Protein AF-A0A1E5IX31-F1 (afdb_monomer_lite)

Secondary structure (DSSP, 8-state):
--HHHHHHHHHHH-HHHHHHHHH-HHHHHHHTT--HHHHHHHHTT-HHHHHHHTT------------------

Foldseek 3Di:
DFLLQVLVVCCVVDPVLVVVCVVPVLVSCVVSPHDPQCSVCVVVVVPVSVCVRVCPPPPPPVPPPPPDPPDDD

Organism: Shewanella colwelliana (NCBI:txid23)

InterPro domains:
  IPR036622 Dioxygenase LigAB, LigA subunit superfamily [G3DSA:1.10.700.10] (2-67)

Structure (mmCIF, N/CA/C/O backbone):
data_AF-A0A1E5IX31-F1
#
_entry.id   AF-A0A1E5IX31-F1
#
loop_
_atom_site.group_PDB
_atom_site.id
_atom_site.type_symbol
_atom_site.label_atom_id
_atom_site.label_alt_id
_atom_site.label_comp_id
_atom_site.label_asym_id
_atom_site.label_entity_id
_atom_site.label_seq_id
_atom_site.pdbx_PDB_ins_code
_atom_site.Cartn_x
_atom_site.Cartn_y
_atom_site.Cartn_z
_atom_site.occupancy
_atom_site.B_iso_or_equiv
_atom_site.auth_seq_id
_atom_site.auth_comp_id
_atom_site.auth_asym_id
_atom_site.auth_atom_id
_atom_site.pdbx_PDB_model_num
ATOM 1 N N . MET A 1 1 ? 1.977 -3.133 14.274 1.00 56.12 1 MET A N 1
ATOM 2 C CA . MET A 1 1 ? 2.144 -2.172 13.168 1.00 56.12 1 MET A CA 1
ATOM 3 C C . MET A 1 1 ? 0.958 -2.336 12.236 1.00 56.12 1 MET A C 1
ATOM 5 O O . MET A 1 1 ? 0.456 -3.452 12.130 1.00 56.12 1 MET A O 1
ATOM 9 N N . SER A 1 2 ? 0.434 -1.245 11.677 1.00 73.19 2 SER A N 1
ATOM 10 C CA . SER A 1 2 ? -0.683 -1.308 10.725 1.00 73.19 2 SER A CA 1
ATOM 11 C C . SER A 1 2 ? -0.188 -1.792 9.360 1.00 73.19 2 SER A C 1
ATOM 13 O O . SER A 1 2 ? 0.928 -1.461 8.964 1.00 73.19 2 SER A O 1
ATOM 15 N N . LYS A 1 3 ? -1.024 -2.528 8.614 1.00 80.69 3 LYS A N 1
ATOM 16 C CA . LYS A 1 3 ? -0.684 -3.043 7.270 1.00 80.69 3 LYS A CA 1
ATOM 17 C C . LYS A 1 3 ? -0.282 -1.936 6.294 1.00 80.69 3 LYS A C 1
ATOM 19 O O . LYS A 1 3 ? 0.609 -2.129 5.473 1.00 80.69 3 LYS A O 1
ATOM 24 N N . LEU A 1 4 ? -0.922 -0.775 6.417 1.00 83.50 4 LEU A N 1
ATOM 25 C CA . LEU A 1 4 ? -0.596 0.427 5.660 1.00 83.50 4 LEU A CA 1
ATOM 26 C C . LEU A 1 4 ? 0.857 0.882 5.881 1.00 83.50 4 LEU A C 1
ATOM 28 O O . LEU A 1 4 ? 1.552 1.215 4.925 1.00 83.50 4 LEU A O 1
ATOM 32 N N . SER A 1 5 ? 1.329 0.865 7.128 1.00 82.69 5 SER A N 1
ATOM 33 C CA . SER A 1 5 ? 2.683 1.292 7.498 1.00 82.69 5 SER A CA 1
ATOM 34 C C . SER A 1 5 ? 3.735 0.336 6.934 1.00 82.69 5 SER A C 1
ATOM 36 O O . SER A 1 5 ? 4.679 0.782 6.284 1.00 82.69 5 SER A O 1
ATOM 38 N N . ASP A 1 6 ? 3.507 -0.972 7.081 1.00 86.06 6 ASP A N 1
ATOM 39 C CA . ASP A 1 6 ? 4.382 -2.014 6.529 1.00 86.06 6 ASP A CA 1
ATOM 40 C C . ASP A 1 6 ? 4.443 -1.945 4.989 1.00 86.06 6 ASP A C 1
ATOM 42 O O . ASP A 1 6 ? 5.484 -2.198 4.379 1.00 86.06 6 ASP A O 1
ATOM 46 N N . PHE A 1 7 ? 3.328 -1.593 4.339 1.00 88.38 7 PHE A N 1
ATOM 47 C CA . PHE A 1 7 ? 3.276 -1.402 2.892 1.00 88.38 7 PHE A CA 1
ATOM 48 C C . PHE A 1 7 ? 4.119 -0.213 2.434 1.00 88.38 7 PHE A C 1
ATOM 50 O O . PHE A 1 7 ? 4.899 -0.361 1.497 1.00 88.38 7 PHE A O 1
ATOM 57 N N . PHE A 1 8 ? 4.013 0.944 3.093 1.00 86.19 8 PHE A N 1
ATOM 58 C CA . PHE A 1 8 ? 4.817 2.116 2.735 1.00 86.19 8 PHE A CA 1
ATOM 59 C C . PHE A 1 8 ? 6.314 1.907 2.982 1.00 86.19 8 PHE A C 1
ATOM 61 O O . PHE A 1 8 ? 7.132 2.371 2.188 1.00 86.19 8 PHE A O 1
ATOM 68 N N . GLU A 1 9 ? 6.682 1.178 4.035 1.00 88.44 9 GLU A N 1
ATOM 69 C CA . GLU A 1 9 ? 8.076 0.817 4.304 1.00 88.44 9 GLU A CA 1
ATOM 70 C C . GLU A 1 9 ? 8.650 -0.079 3.195 1.00 88.44 9 GLU A C 1
ATOM 72 O O . GLU A 1 9 ? 9.744 0.177 2.680 1.00 88.44 9 GLU A O 1
ATOM 77 N N . LYS A 1 10 ? 7.873 -1.076 2.750 1.00 88.88 10 LYS A N 1
ATOM 78 C CA . LYS A 1 10 ? 8.225 -1.899 1.586 1.00 88.88 10 LYS A CA 1
ATOM 79 C C . LYS A 1 10 ? 8.278 -1.080 0.303 1.00 88.88 10 LYS A C 1
ATOM 81 O O . LYS A 1 10 ? 9.216 -1.244 -0.463 1.00 88.88 10 LYS A O 1
ATOM 86 N N . LEU A 1 11 ? 7.326 -0.174 0.086 1.00 89.56 11 LEU A N 1
ATOM 87 C CA . LEU A 1 11 ? 7.269 0.673 -1.107 1.00 89.56 11 LEU A CA 1
ATOM 88 C C . LEU A 1 11 ? 8.498 1.583 -1.228 1.00 89.56 11 LEU A C 1
ATOM 90 O O . LEU A 1 11 ? 8.995 1.792 -2.329 1.00 89.56 11 LEU A O 1
ATOM 94 N N . GLY A 1 12 ? 9.011 2.094 -0.106 1.00 86.69 12 GLY A N 1
ATOM 95 C CA . GLY A 1 12 ? 10.235 2.900 -0.078 1.00 86.69 12 GLY A CA 1
ATOM 96 C C . GLY A 1 12 ? 11.529 2.093 -0.224 1.00 86.69 12 GLY A C 1
ATOM 97 O O . GLY A 1 12 ? 12.562 2.664 -0.570 1.00 86.69 12 GLY A O 1
ATOM 98 N N . SER A 1 13 ? 11.481 0.783 0.030 1.00 90.62 13 SER A N 1
ATOM 99 C CA . SER A 1 13 ? 12.658 -0.097 0.032 1.00 90.62 13 SER A CA 1
ATOM 100 C C . SER A 1 13 ? 12.754 -0.991 -1.211 1.00 90.62 13 SER A C 1
ATOM 102 O O . SER A 1 13 ? 13.846 -1.433 -1.562 1.00 90.62 13 SER A O 1
ATOM 104 N N . ASP A 1 14 ? 11.632 -1.261 -1.881 1.00 92.69 14 ASP A N 1
ATOM 105 C CA . ASP A 1 14 ? 11.530 -2.124 -3.057 1.00 92.69 14 ASP A CA 1
ATOM 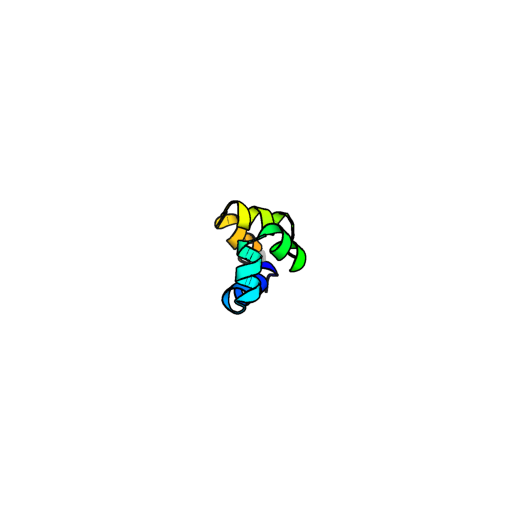106 C C . ASP A 1 14 ? 11.184 -1.300 -4.306 1.00 92.69 14 ASP A C 1
ATOM 108 O O . ASP A 1 14 ? 10.054 -0.847 -4.510 1.00 92.69 14 ASP A O 1
ATOM 112 N N . ALA A 1 15 ? 12.180 -1.132 -5.177 1.00 91.62 15 ALA A N 1
ATOM 113 C CA . ALA A 1 15 ? 12.031 -0.391 -6.424 1.00 91.62 15 ALA A CA 1
ATOM 114 C C . ALA A 1 15 ? 11.016 -1.035 -7.385 1.00 91.62 15 ALA A C 1
ATOM 116 O O . ALA A 1 15 ? 10.286 -0.313 -8.061 1.00 91.62 15 ALA A O 1
ATOM 117 N N . ALA A 1 16 ? 10.922 -2.369 -7.424 1.00 91.31 16 ALA A N 1
ATOM 118 C CA . ALA A 1 16 ? 9.970 -3.063 -8.289 1.00 91.31 16 ALA A CA 1
ATOM 119 C C . ALA A 1 16 ? 8.532 -2.853 -7.795 1.00 91.31 16 ALA A C 1
ATOM 121 O O . ALA A 1 16 ? 7.614 -2.661 -8.596 1.00 91.31 16 ALA A O 1
ATOM 122 N N . LEU A 1 17 ? 8.343 -2.824 -6.473 1.00 90.62 17 LEU A N 1
ATOM 123 C CA . LEU A 1 17 ? 7.060 -2.477 -5.869 1.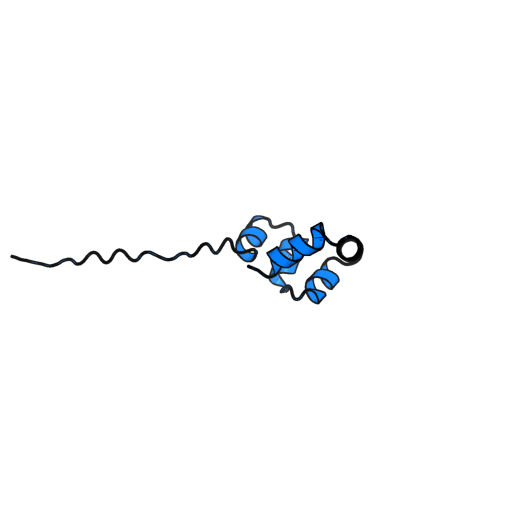00 90.62 17 LEU A CA 1
ATOM 124 C C . LEU A 1 17 ? 6.672 -1.026 -6.189 1.00 90.62 17 LEU A C 1
ATOM 126 O O . LEU A 1 17 ? 5.514 -0.766 -6.516 1.00 90.62 17 LEU A O 1
ATOM 130 N N . MET A 1 18 ? 7.630 -0.093 -6.160 1.00 90.00 18 MET A N 1
ATOM 131 C CA . MET A 1 18 ? 7.386 1.306 -6.522 1.00 90.00 18 MET A CA 1
ATOM 132 C C . MET A 1 18 ? 7.016 1.475 -8.000 1.00 90.00 18 MET A C 1
ATOM 134 O O . MET A 1 18 ? 6.073 2.201 -8.313 1.00 90.00 18 MET A O 1
ATOM 138 N N . GLU A 1 19 ? 7.689 0.772 -8.913 1.00 92.62 19 GLU A N 1
ATOM 139 C CA . GLU A 1 19 ? 7.329 0.770 -10.337 1.00 92.62 19 GLU A CA 1
ATOM 140 C C . GLU A 1 19 ? 5.941 0.169 -10.587 1.00 92.62 19 GLU A C 1
ATOM 142 O O . GLU A 1 19 ? 5.172 0.687 -11.401 1.00 92.62 19 GLU A O 1
ATOM 147 N N . ALA A 1 20 ? 5.597 -0.918 -9.891 1.00 92.38 20 ALA A N 1
ATOM 148 C CA . ALA A 1 20 ? 4.270 -1.513 -9.979 1.00 92.38 20 ALA A CA 1
ATOM 149 C C . ALA A 1 20 ? 3.202 -0.542 -9.456 1.00 92.38 20 ALA A C 1
ATOM 151 O O . ALA A 1 20 ? 2.177 -0.349 -10.107 1.00 92.38 20 ALA A O 1
ATOM 152 N N . TYR A 1 21 ? 3.466 0.119 -8.327 1.00 90.38 21 TYR A N 1
ATOM 153 C CA . TYR A 1 21 ? 2.564 1.102 -7.731 1.00 90.38 21 TYR A CA 1
ATOM 154 C C . TYR A 1 21 ? 2.356 2.326 -8.632 1.00 90.38 21 TYR A C 1
ATOM 156 O O . TYR A 1 21 ? 1.260 2.869 -8.687 1.00 90.38 21 TYR A O 1
ATOM 164 N N . GLN A 1 22 ? 3.373 2.755 -9.384 1.00 88.94 22 GLN A N 1
ATOM 165 C CA . GLN A 1 22 ? 3.219 3.833 -10.368 1.00 88.94 22 GLN A CA 1
ATOM 166 C C . GLN A 1 22 ? 2.312 3.450 -11.545 1.00 88.94 22 GLN A C 1
ATOM 168 O O . GLN A 1 22 ? 1.674 4.324 -12.130 1.00 88.94 22 GLN A O 1
ATOM 173 N N . LYS A 1 23 ? 2.267 2.164 -11.909 1.00 93.62 23 LYS A N 1
ATOM 174 C CA . LYS A 1 23 ? 1.428 1.656 -13.005 1.00 93.62 23 LYS A CA 1
ATOM 175 C C . LYS A 1 23 ? -0.001 1.377 -12.552 1.00 93.62 23 LYS A C 1
ATOM 177 O O . LYS A 1 23 ? -0.936 1.722 -13.265 1.00 93.62 23 LYS A O 1
ATOM 182 N N . ASP A 1 24 ? -0.149 0.741 -11.395 1.00 92.75 24 ASP A N 1
ATOM 183 C CA . ASP A 1 24 ? -1.434 0.364 -10.813 1.00 92.75 24 ASP A CA 1
ATOM 184 C C . ASP A 1 24 ? -1.376 0.464 -9.278 1.00 92.75 24 ASP A C 1
ATOM 186 O O . ASP A 1 24 ? -1.146 -0.533 -8.583 1.00 92.75 24 ASP A O 1
ATOM 190 N N . PRO A 1 25 ? -1.558 1.673 -8.722 1.00 89.94 25 PRO A N 1
ATOM 191 C CA . PRO A 1 25 ? -1.472 1.874 -7.281 1.00 89.94 25 PRO A CA 1
ATOM 192 C C . PRO A 1 25 ? -2.567 1.097 -6.544 1.00 89.94 25 PRO A C 1
ATOM 194 O O . PRO A 1 25 ? -2.316 0.534 -5.480 1.00 89.94 25 PRO A O 1
ATOM 197 N N . GLU A 1 26 ? -3.769 1.015 -7.117 1.00 90.62 26 GLU A N 1
ATOM 198 C CA . GLU A 1 26 ? -4.913 0.346 -6.499 1.00 90.62 26 GLU A CA 1
ATOM 199 C C . GLU A 1 26 ? -4.729 -1.176 -6.459 1.00 90.62 26 GLU A C 1
ATOM 201 O O . GLU A 1 26 ? -4.893 -1.797 -5.405 1.00 90.62 26 GLU A O 1
ATOM 206 N N . GLY A 1 27 ? -4.323 -1.776 -7.580 1.00 91.56 27 GLY A N 1
ATOM 207 C CA . GLY A 1 27 ? -4.053 -3.208 -7.671 1.00 91.56 27 GLY A CA 1
ATOM 208 C C . GLY A 1 27 ? -2.882 -3.641 -6.796 1.00 91.56 27 GLY A C 1
ATOM 209 O O . GLY A 1 27 ? -2.973 -4.666 -6.120 1.00 91.56 27 GLY A O 1
ATOM 210 N N . VAL A 1 28 ? -1.815 -2.839 -6.723 1.00 92.88 28 VAL A N 1
ATOM 211 C CA . VAL A 1 28 ? -0.667 -3.132 -5.852 1.00 92.88 28 VAL A CA 1
ATOM 212 C C . VAL A 1 28 ? -1.052 -3.064 -4.379 1.00 92.88 28 VAL A C 1
ATOM 214 O O . VAL A 1 28 ? -0.681 -3.956 -3.614 1.00 92.88 28 VAL A O 1
ATOM 217 N N . MET A 1 29 ? -1.831 -2.063 -3.969 1.00 91.06 29 MET A N 1
ATOM 218 C CA . MET A 1 29 ? -2.320 -1.975 -2.593 1.00 91.06 29 MET A CA 1
ATOM 219 C C . MET A 1 29 ? -3.247 -3.151 -2.237 1.00 91.06 29 MET A C 1
ATOM 221 O O . MET A 1 29 ? -3.058 -3.780 -1.193 1.00 91.06 29 MET A O 1
ATOM 225 N N . LYS A 1 30 ? -4.177 -3.533 -3.127 1.00 90.69 30 LYS A N 1
ATOM 226 C CA . LYS A 1 30 ? -5.035 -4.723 -2.946 1.00 90.69 30 LYS A CA 1
ATOM 227 C C . LYS A 1 30 ? -4.217 -6.010 -2.846 1.00 90.69 30 LYS A C 1
ATOM 229 O O . LYS A 1 30 ? -4.455 -6.821 -1.954 1.00 90.69 30 LYS A O 1
ATOM 234 N N . ALA A 1 31 ? -3.214 -6.179 -3.708 1.00 90.12 31 ALA A N 1
ATOM 235 C CA . ALA A 1 31 ? -2.320 -7.337 -3.694 1.00 90.12 31 ALA A CA 1
ATOM 236 C C . ALA A 1 31 ? -1.484 -7.429 -2.406 1.00 90.12 31 ALA A C 1
ATOM 238 O O . ALA A 1 31 ? -1.155 -8.527 -1.960 1.00 90.12 31 ALA A O 1
ATOM 239 N N . ASN A 1 32 ? -1.182 -6.290 -1.778 1.00 88.25 32 ASN A N 1
ATOM 240 C CA . ASN A 1 32 ? -0.501 -6.222 -0.484 1.00 88.25 32 ASN A CA 1
ATOM 241 C C . ASN A 1 32 ? -1.456 -6.351 0.717 1.00 88.25 32 ASN A C 1
ATOM 243 O O . ASN A 1 32 ? -1.020 -6.299 1.867 1.00 88.25 32 ASN A O 1
ATOM 247 N N . GLY A 1 33 ? -2.749 -6.577 0.468 1.00 87.62 33 GLY A N 1
ATOM 248 C CA . GLY A 1 33 ? -3.740 -6.863 1.499 1.00 87.62 33 GLY A CA 1
ATOM 249 C C . GLY A 1 33 ? -4.230 -5.635 2.263 1.00 87.62 33 GLY A C 1
ATOM 250 O O . GLY A 1 33 ? -4.688 -5.798 3.402 1.00 87.62 33 GLY A O 1
ATOM 251 N N . LEU A 1 34 ? -4.122 -4.444 1.657 1.00 88.75 34 LEU A N 1
ATOM 252 C CA . LEU A 1 34 ? -4.779 -3.231 2.140 1.00 88.75 34 LEU A CA 1
ATOM 253 C C . LEU A 1 34 ? -6.286 -3.332 1.897 1.00 88.75 34 LEU A C 1
ATOM 255 O O . LEU A 1 34 ? -6.747 -3.910 0.911 1.00 88.75 34 LEU A O 1
ATOM 259 N N . SER A 1 35 ? -7.047 -2.757 2.818 1.00 88.25 35 SER A N 1
ATOM 260 C CA . SER A 1 35 ? -8.494 -2.617 2.707 1.00 88.25 35 SER A CA 1
ATOM 261 C C . SER A 1 35 ? -8.881 -1.508 1.730 1.00 88.25 35 SER A C 1
ATOM 263 O O . SER A 1 35 ? -8.122 -0.565 1.498 1.00 88.25 35 SER A O 1
ATOM 265 N N . ASP A 1 36 ? -10.100 -1.583 1.192 1.00 87.94 36 ASP A N 1
ATOM 266 C CA . ASP A 1 36 ? -10.615 -0.564 0.272 1.00 87.94 36 ASP A CA 1
ATOM 267 C C . ASP A 1 36 ? -10.642 0.839 0.911 1.00 87.94 36 ASP A C 1
ATOM 269 O O . ASP A 1 36 ? -10.404 1.830 0.226 1.00 87.94 36 ASP A O 1
ATOM 273 N N . GLU A 1 37 ? -10.860 0.950 2.227 1.00 85.44 37 GLU A N 1
ATOM 274 C CA . GLU A 1 37 ? -10.790 2.235 2.940 1.00 85.44 37 GLU A CA 1
ATOM 275 C C . GLU A 1 37 ? -9.373 2.814 3.000 1.00 85.44 37 GLU A C 1
ATOM 277 O O . GLU A 1 37 ? -9.201 4.019 2.804 1.00 85.44 37 GLU A O 1
ATOM 282 N N . GLU A 1 38 ? -8.362 1.975 3.244 1.00 84.25 38 GLU A N 1
ATOM 283 C CA . GLU A 1 38 ? -6.951 2.379 3.210 1.00 84.25 38 GLU A CA 1
ATOM 284 C C . GLU A 1 38 ? -6.551 2.818 1.804 1.00 84.25 38 GLU A C 1
ATOM 286 O O . GLU A 1 38 ? -5.971 3.886 1.626 1.00 84.25 38 GLU A O 1
ATOM 291 N N . ILE A 1 39 ? -6.942 2.040 0.798 1.00 89.56 39 ILE A N 1
ATOM 292 C CA . ILE A 1 39 ? -6.701 2.338 -0.613 1.00 89.56 39 ILE A CA 1
ATOM 293 C C . ILE A 1 39 ? -7.313 3.683 -1.001 1.00 89.56 39 ILE A C 1
ATOM 295 O O . ILE A 1 39 ? -6.635 4.533 -1.577 1.00 89.56 39 ILE A O 1
ATOM 299 N N . GLN A 1 40 ? -8.580 3.913 -0.654 1.00 89.00 40 GLN A N 1
ATOM 300 C CA . GLN A 1 40 ? -9.255 5.176 -0.939 1.00 89.00 40 GLN A CA 1
ATOM 301 C C . GLN A 1 40 ? -8.591 6.350 -0.215 1.00 89.00 40 GLN A C 1
ATOM 303 O O . GLN A 1 40 ? -8.436 7.416 -0.809 1.00 89.00 40 GLN A O 1
ATOM 308 N N . ALA A 1 41 ? -8.142 6.174 1.030 1.00 87.06 41 ALA A N 1
ATOM 309 C CA . ALA A 1 41 ? -7.405 7.211 1.752 1.00 87.06 41 ALA A CA 1
ATOM 310 C C . ALA A 1 41 ? -6.077 7.569 1.056 1.00 87.06 41 ALA A C 1
ATOM 312 O O . ALA A 1 41 ? -5.725 8.747 0.975 1.00 87.06 41 ALA A O 1
ATOM 313 N N . VAL A 1 42 ? -5.367 6.578 0.501 1.00 86.38 42 VAL A N 1
ATOM 314 C CA . VAL A 1 42 ? -4.128 6.802 -0.265 1.00 86.38 42 VAL A CA 1
ATOM 315 C C . VAL A 1 42 ? -4.423 7.513 -1.586 1.00 86.38 42 VAL A C 1
ATOM 317 O O . VAL A 1 42 ? -3.782 8.518 -1.891 1.00 86.38 42 VAL A O 1
ATOM 320 N N . LEU A 1 43 ? -5.414 7.039 -2.348 1.00 86.50 43 LEU A N 1
ATOM 321 C CA . LEU A 1 43 ? -5.780 7.600 -3.655 1.00 86.50 43 LEU A CA 1
ATOM 322 C C . LEU A 1 43 ? -6.303 9.037 -3.563 1.00 86.50 43 LEU A C 1
ATOM 324 O O . LEU A 1 43 ? -5.998 9.866 -4.416 1.00 86.50 43 LEU A O 1
ATOM 328 N N . THR A 1 44 ? -7.079 9.341 -2.524 1.00 87.00 44 THR A N 1
ATOM 329 C CA . THR A 1 44 ? -7.598 10.696 -2.272 1.00 87.00 44 THR A CA 1
ATOM 330 C C . THR A 1 44 ? -6.554 11.624 -1.651 1.00 87.00 44 THR A C 1
ATOM 332 O O . THR A 1 44 ? -6.778 12.832 -1.574 1.00 87.00 44 THR A O 1
ATOM 335 N N . GLY A 1 45 ? -5.407 11.088 -1.214 1.00 81.88 45 GLY A N 1
ATOM 336 C CA . GLY A 1 45 ? -4.376 11.849 -0.515 1.00 81.88 45 GLY A CA 1
ATOM 337 C C . GLY A 1 45 ? -4.834 12.367 0.851 1.00 81.88 45 GLY A C 1
ATOM 338 O O . GLY A 1 45 ? -4.283 13.357 1.345 1.00 81.88 45 GLY A O 1
ATOM 339 N N . ASP A 1 46 ? -5.836 11.730 1.465 1.00 84.38 46 ASP A N 1
ATOM 340 C CA . ASP A 1 46 ? -6.383 12.130 2.758 1.00 84.38 46 ASP A CA 1
ATOM 341 C C . ASP A 1 46 ? -5.405 11.7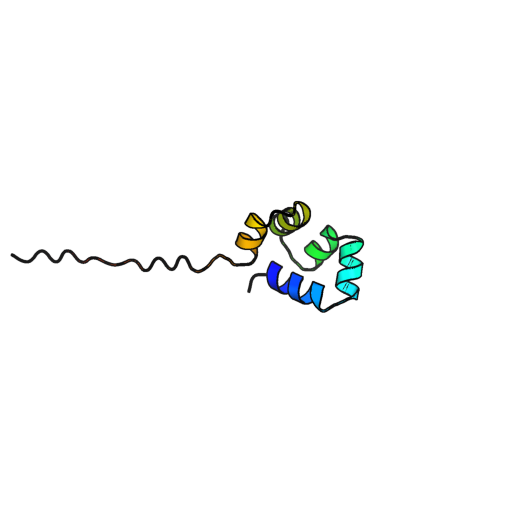70 3.881 1.00 84.38 46 ASP A C 1
ATOM 343 O O . ASP A 1 46 ? -5.464 10.715 4.515 1.00 84.38 46 ASP A O 1
ATOM 347 N N . LYS A 1 47 ? -4.478 12.693 4.141 1.00 77.44 47 LYS A N 1
ATOM 348 C CA . LYS A 1 47 ? -3.445 12.557 5.174 1.00 77.44 47 LYS A CA 1
ATOM 349 C C . LYS A 1 47 ? -4.024 12.343 6.573 1.00 77.44 47 LYS A C 1
ATOM 351 O O . LYS A 1 47 ? -3.372 11.703 7.394 1.00 77.44 47 LYS A O 1
ATOM 356 N N . THR A 1 48 ? -5.221 12.859 6.856 1.00 80.81 48 THR A N 1
ATOM 357 C CA . THR A 1 48 ? -5.878 12.701 8.163 1.00 80.81 48 THR A CA 1
ATOM 358 C C . THR A 1 48 ? -6.326 11.259 8.342 1.00 80.81 48 THR A C 1
ATOM 360 O O . THR A 1 48 ? -6.021 10.627 9.354 1.00 80.81 48 THR A O 1
ATOM 363 N N . LYS A 1 49 ? -6.982 10.716 7.315 1.00 80.19 49 LYS A N 1
ATOM 364 C CA . LYS A 1 49 ? -7.465 9.338 7.293 1.00 80.19 49 LYS A CA 1
ATOM 365 C C . LYS A 1 49 ? -6.312 8.339 7.240 1.00 80.19 49 LYS A C 1
ATOM 367 O O . LYS A 1 49 ? -6.318 7.359 7.976 1.00 80.19 49 LYS A O 1
ATOM 372 N N . LEU A 1 50 ? -5.260 8.641 6.477 1.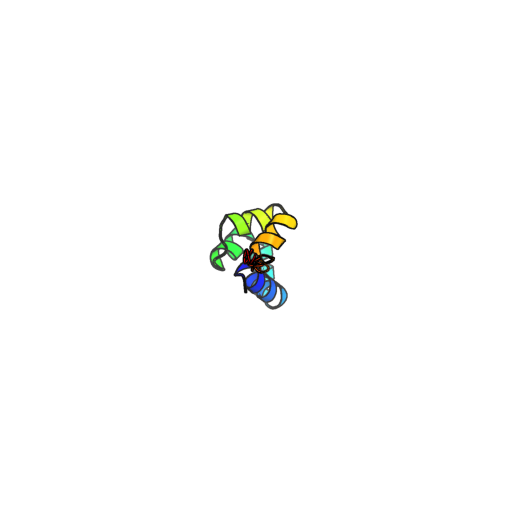00 80.06 50 LEU A N 1
ATOM 373 C CA . LEU A 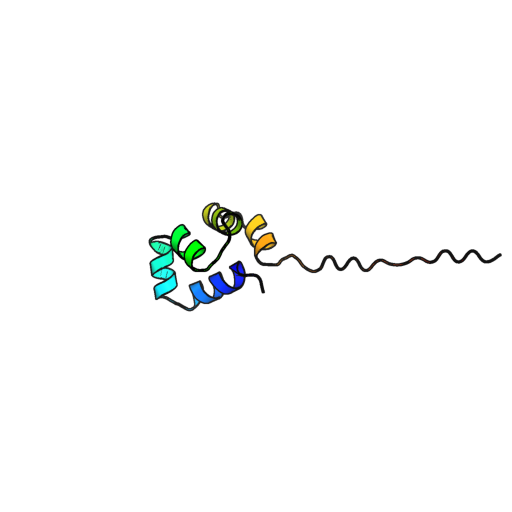1 50 ? -4.026 7.854 6.471 1.00 80.06 50 LEU A CA 1
ATOM 374 C C . LEU A 1 50 ? -3.381 7.793 7.855 1.00 80.06 50 LEU A C 1
ATOM 376 O O . LEU A 1 50 ? -2.979 6.713 8.272 1.00 80.06 50 LEU A O 1
ATOM 380 N N . LYS A 1 51 ? -3.319 8.905 8.596 1.00 76.12 51 LYS A N 1
ATOM 381 C CA . LYS A 1 51 ? -2.767 8.945 9.962 1.00 76.12 51 LYS A CA 1
ATOM 382 C C . LYS A 1 51 ? -3.591 8.096 10.937 1.00 76.12 51 LYS A C 1
ATOM 384 O O . LYS A 1 51 ? -3.028 7.338 11.719 1.00 76.12 51 LYS A O 1
ATOM 389 N N . GLN A 1 52 ? -4.918 8.143 10.830 1.00 79.56 52 GLN A N 1
ATOM 390 C CA . GLN A 1 52 ? -5.814 7.293 11.623 1.00 79.56 52 GLN A CA 1
ATOM 391 C C . GLN A 1 52 ? -5.647 5.798 11.302 1.00 79.56 52 GLN A C 1
ATOM 393 O O . GLN A 1 52 ? -5.563 4.983 12.216 1.00 79.56 52 GLN A O 1
ATOM 398 N N . LEU A 1 53 ? -5.550 5.437 10.018 1.00 77.31 53 LEU A N 1
ATOM 399 C CA . LEU A 1 53 ? -5.449 4.044 9.558 1.00 77.31 53 LEU A CA 1
ATOM 400 C C . LEU A 1 53 ? -4.048 3.432 9.765 1.00 77.31 53 LEU A C 1
ATOM 402 O O . LEU A 1 53 ? -3.917 2.251 10.084 1.00 77.31 53 LEU A O 1
ATOM 406 N N . SER A 1 54 ? -2.985 4.235 9.655 1.00 69.31 54 SER A N 1
ATOM 407 C CA . SER A 1 54 ? -1.585 3.810 9.867 1.00 69.31 54 SER A CA 1
ATOM 408 C C . SER A 1 54 ? -1.201 3.605 11.338 1.00 69.31 54 SER A C 1
ATOM 410 O O . SER A 1 54 ? -0.075 3.198 11.629 1.00 69.31 54 SER A O 1
ATOM 412 N N . GLY A 1 55 ? -2.147 3.793 12.262 1.00 61.84 55 GLY A N 1
ATOM 413 C CA . GLY A 1 55 ? -1.965 3.417 13.660 1.00 61.84 55 GLY A CA 1
ATOM 414 C C . GLY A 1 55 ? -1.731 4.579 14.620 1.00 61.84 55 GLY A C 1
ATOM 415 O O . GLY A 1 55 ? -1.265 4.335 15.726 1.00 61.84 55 GLY A O 1
ATOM 416 N N . ASP A 1 56 ? -2.150 5.805 14.283 1.00 51.19 56 ASP A N 1
ATOM 417 C CA . ASP A 1 56 ? -2.399 6.838 15.307 1.00 51.19 56 ASP A CA 1
ATOM 418 C C . ASP A 1 56 ? -3.683 6.545 16.115 1.00 51.19 56 ASP A C 1
ATOM 420 O O . ASP A 1 56 ? -4.183 7.380 16.866 1.00 51.19 56 ASP A O 1
ATOM 424 N N . SER A 1 57 ? -4.173 5.301 16.058 1.00 47.81 57 SER A N 1
ATOM 425 C CA . SER A 1 57 ? -4.642 4.602 17.248 1.00 47.81 57 SER A CA 1
ATOM 426 C C . SER A 1 57 ? -3.478 4.449 18.236 1.00 47.81 57 SER A C 1
ATOM 428 O O . SER A 1 57 ? -3.088 3.338 18.598 1.00 47.81 57 SER A O 1
ATOM 430 N N . VAL A 1 58 ? -2.931 5.579 18.701 1.00 46.38 58 VAL A N 1
ATOM 431 C CA . VAL A 1 58 ? -2.469 5.645 20.076 1.00 46.38 58 VAL A CA 1
ATOM 432 C C . VAL A 1 58 ? -3.651 5.114 20.844 1.00 46.38 58 VAL A C 1
ATOM 434 O O . VAL A 1 58 ? -4.746 5.672 20.765 1.00 46.38 58 VAL A O 1
ATOM 437 N N . ASP A 1 59 ? -3.451 3.963 21.465 1.00 49.12 59 ASP A N 1
ATOM 438 C CA . ASP A 1 59 ? -4.035 3.633 22.736 1.00 49.12 59 ASP A CA 1
ATOM 439 C C . ASP A 1 59 ? -4.665 4.880 23.380 1.00 49.12 59 ASP A C 1
ATOM 441 O O . ASP A 1 59 ? -4.055 5.551 24.213 1.00 49.12 59 ASP A O 1
ATOM 445 N N . ALA A 1 60 ? -5.943 5.133 23.099 1.00 46.78 60 ALA A N 1
ATOM 446 C CA . ALA A 1 60 ? -6.838 5.671 24.097 1.00 46.78 60 ALA A CA 1
ATOM 447 C C . ALA A 1 60 ? -6.991 4.553 25.138 1.00 46.78 60 ALA A C 1
ATOM 449 O O . ALA A 1 60 ? -8.070 4.020 25.375 1.00 46.78 60 ALA A O 1
ATOM 450 N N . LYS A 1 61 ? -5.869 4.155 25.755 1.00 50.06 61 LYS A N 1
ATOM 451 C CA . LYS A 1 61 ? -5.824 3.664 27.112 1.00 50.06 61 LYS A CA 1
ATOM 452 C C . LYS A 1 61 ? -6.283 4.859 27.915 1.00 50.06 61 LYS A C 1
ATOM 454 O O . LYS A 1 61 ? -5.493 5.652 28.416 1.00 50.06 61 LYS A O 1
ATOM 459 N N . SER A 1 62 ? -7.599 5.012 27.946 1.00 55.31 62 SER A N 1
ATOM 460 C CA . SER A 1 62 ? -8.322 5.711 28.976 1.00 55.31 62 SER A CA 1
ATOM 461 C C . SER A 1 62 ? -7.765 5.149 30.276 1.00 55.31 62 SER A C 1
ATOM 463 O O . SER A 1 62 ? -8.168 4.075 30.722 1.00 55.31 62 SER A O 1
ATOM 465 N N . TYR A 1 63 ? -6.766 5.813 30.851 1.00 57.69 63 TYR A N 1
ATOM 466 C CA . TYR A 1 63 ? -6.451 5.623 32.250 1.00 57.69 63 TYR A CA 1
ATOM 467 C C . TYR A 1 63 ? -7.696 6.121 32.972 1.00 57.69 63 TYR A C 1
ATOM 469 O O . TYR A 1 63 ? -7.895 7.317 33.164 1.00 57.69 63 TYR A O 1
ATOM 477 N N . MET A 1 64 ? -8.605 5.189 33.246 1.00 55.81 64 MET A N 1
ATOM 478 C CA . MET A 1 64 ? -9.783 5.427 34.052 1.00 55.81 64 MET A CA 1
ATOM 479 C C . MET A 1 64 ? -9.247 5.756 35.443 1.00 55.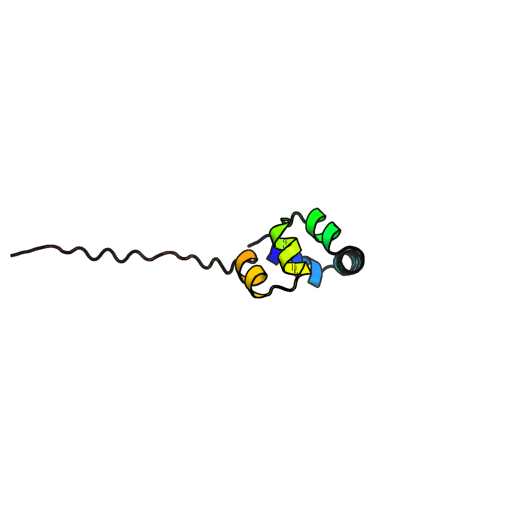81 64 MET A C 1
ATOM 481 O O . MET A 1 64 ? -8.845 4.866 36.191 1.00 55.81 64 MET A O 1
ATOM 485 N N . ILE A 1 65 ? -9.143 7.047 35.765 1.00 63.34 65 ILE A N 1
ATOM 486 C CA . ILE A 1 65 ? -8.907 7.470 37.139 1.00 63.34 65 ILE A CA 1
ATOM 487 C C . ILE A 1 65 ? -10.165 7.058 37.899 1.00 63.34 65 ILE A C 1
ATOM 489 O O . ILE A 1 65 ? -11.204 7.707 37.800 1.00 63.34 65 ILE A O 1
ATOM 493 N N . ILE A 1 66 ? -10.090 5.943 38.625 1.00 64.56 66 ILE A N 1
ATOM 494 C CA . ILE A 1 66 ? -11.096 5.593 39.621 1.00 64.56 66 ILE A CA 1
ATOM 495 C C . ILE A 1 66 ? -10.913 6.599 40.757 1.00 64.56 66 ILE A C 1
ATOM 497 O O . ILE A 1 66 ? -10.080 6.409 41.642 1.00 64.56 66 ILE A O 1
ATOM 501 N N . THR A 1 67 ? -11.660 7.702 40.738 1.00 59.47 67 THR A N 1
ATOM 502 C CA . THR A 1 67 ? -11.860 8.476 41.962 1.00 59.47 67 THR A CA 1
ATOM 503 C C . THR A 1 67 ? -12.808 7.667 42.826 1.00 59.47 67 THR A C 1
ATOM 505 O O . THR A 1 67 ? -13.998 7.600 42.535 1.00 59.47 67 THR A O 1
ATOM 508 N N . ASN A 1 68 ? -12.271 7.004 43.845 1.00 56.28 68 ASN A N 1
ATOM 509 C CA . ASN A 1 68 ? -13.060 6.366 44.886 1.00 56.28 68 ASN A CA 1
ATOM 510 C C . ASN A 1 68 ? -13.580 7.476 45.818 1.00 56.28 68 ASN A C 1
ATOM 512 O O . ASN A 1 68 ? -12.763 8.051 46.544 1.00 56.28 68 ASN A O 1
ATOM 516 N N . PRO A 1 69 ? -14.881 7.821 45.832 1.00 64.06 69 PRO A N 1
ATOM 517 C CA . PRO A 1 69 ? -15.409 8.665 46.883 1.00 64.06 69 PRO A CA 1
ATOM 518 C C . PRO A 1 69 ? -15.632 7.743 48.080 1.00 64.06 69 PRO A C 1
ATOM 520 O O . PRO A 1 69 ? -16.732 7.234 48.279 1.00 64.06 69 PRO A O 1
ATOM 523 N N . ASN A 1 70 ? -14.577 7.456 48.850 1.00 53.78 70 ASN A N 1
ATOM 524 C CA . ASN A 1 70 ? -14.814 6.882 50.167 1.00 53.78 70 ASN A CA 1
ATOM 525 C C . ASN A 1 70 ? -15.269 8.011 51.082 1.00 53.78 70 ASN A C 1
ATOM 527 O O . ASN A 1 70 ? -14.476 8.670 51.751 1.00 53.78 70 ASN A O 1
ATOM 531 N N . ASP A 1 71 ? -16.575 8.229 51.013 1.00 59.12 71 ASP A N 1
ATOM 532 C CA . ASP A 1 71 ? -17.431 8.611 52.117 1.00 59.12 71 ASP A CA 1
ATOM 533 C C . ASP A 1 71 ? -16.846 8.080 53.434 1.00 59.12 71 ASP A C 1
ATOM 535 O O . ASP A 1 71 ? -16.719 6.872 53.653 1.00 59.12 71 ASP A O 1
ATOM 539 N N . SER A 1 72 ? -16.370 8.977 54.285 1.00 53.91 72 SER A N 1
ATOM 540 C CA . SER A 1 72 ? -15.961 8.639 55.643 1.00 53.91 72 SER A CA 1
ATOM 541 C C . SER A 1 72 ? -16.092 9.873 56.523 1.00 53.91 72 SER A C 1
ATOM 543 O O . SER A 1 72 ? -15.112 10.566 56.761 1.00 53.91 72 SER A O 1
ATOM 545 N N . LYS A 1 73 ? -17.333 10.032 57.002 1.00 46.88 73 LYS A N 1
ATOM 546 C CA . LYS A 1 73 ? -17.769 10.575 58.301 1.00 46.88 73 LYS A CA 1
ATOM 547 C C . LYS A 1 73 ? -17.506 12.038 58.643 1.00 46.88 73 LYS A C 1
ATOM 549 O O . LYS A 1 73 ? -16.336 12.455 58.736 1.00 46.88 73 LYS A O 1
#

Radius of gyration: 19.65 Å; chains: 1; bounding box: 30×20×71 Å

pLDDT: mean 77.96, std 15.14, range [46.38, 93.62]

Sequence (73 aa):
MSKLSDFFEKLGSDAALMEAYQKDPEGVMKANGLSDEEIQAVLTGDKTKLKQLSGDSVDAKSYMIITNPNDSK